Protein AF-A0A377M283-F1 (afdb_monomer_lite)

Secondary structure (DSSP, 8-state):
-PPEEEEEEEEEESTTS-EEEEEEEEEETTTTEEEEEEEEEEEETTEEEEEEEEEETTEEEEEEEEESSS-------

Sequence (77 aa):
MATTHSIGMNGVALDNSALSWNIQQGYGTDGVGYTGTLNGDYKGTYGEVTAGYGYDKHSERLSYGLQGGGSSRMLMA

Structure (mmCIF, N/CA/C/O backbone):
data_AF-A0A377M283-F1
#
_entry.id   AF-A0A377M283-F1
#
loop_
_atom_site.group_PDB
_atom_site.id
_atom_site.type_symbol
_atom_site.label_atom_id
_atom_site.label_alt_id
_atom_site.label_comp_id
_atom_site.label_asym_id
_atom_site.label_entity_id
_atom_site.label_seq_id
_atom_site.pdbx_PDB_ins_code
_atom_site.Cartn_x
_atom_site.Cartn_y
_atom_site.Cartn_z
_atom_site.occupancy
_atom_site.B_iso_or_equiv
_atom_site.auth_seq_id
_atom_site.auth_comp_id
_atom_site.auth_asym_id
_atom_site.auth_atom_id
_atom_site.pdbx_PDB_model_num
ATOM 1 N N . MET A 1 1 ? 15.952 10.586 -22.533 1.00 48.50 1 MET A N 1
ATOM 2 C CA . MET A 1 1 ? 15.232 10.976 -21.302 1.00 48.50 1 MET A CA 1
ATOM 3 C C . MET A 1 1 ? 14.205 9.892 -21.044 1.00 48.50 1 MET A C 1
ATOM 5 O O . MET A 1 1 ? 13.273 9.787 -21.828 1.00 48.50 1 MET A O 1
ATOM 9 N N . ALA A 1 2 ? 14.415 9.039 -20.041 1.00 58.19 2 ALA A N 1
ATOM 10 C CA . ALA A 1 2 ? 13.412 8.042 -19.680 1.00 58.19 2 ALA A CA 1
ATOM 11 C C . ALA A 1 2 ? 12.203 8.776 -19.089 1.00 58.19 2 ALA A C 1
ATOM 13 O O . ALA A 1 2 ? 12.346 9.564 -18.155 1.00 58.19 2 ALA A O 1
AT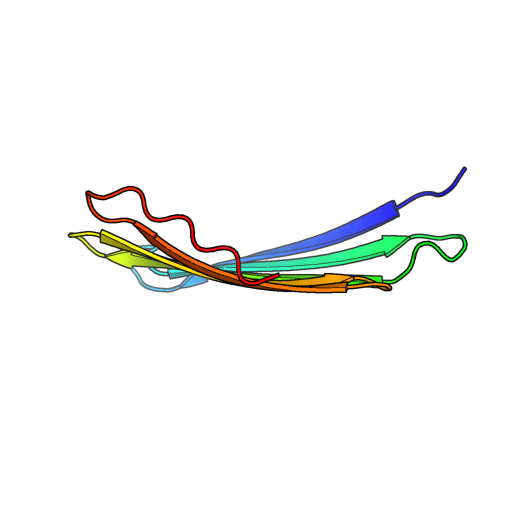OM 14 N N . THR A 1 3 ? 11.036 8.581 -19.689 1.00 69.81 3 THR A N 1
ATOM 15 C CA . THR A 1 3 ? 9.767 9.132 -19.210 1.00 69.81 3 THR A CA 1
ATOM 16 C C . THR A 1 3 ? 9.001 8.000 -18.549 1.00 69.81 3 THR A C 1
ATOM 18 O O . THR A 1 3 ? 8.682 6.994 -19.185 1.00 69.81 3 THR A O 1
ATOM 21 N N . THR A 1 4 ? 8.743 8.143 -17.252 1.00 70.94 4 THR A N 1
ATOM 22 C CA . THR A 1 4 ? 7.921 7.198 -16.496 1.00 70.94 4 THR A CA 1
ATOM 23 C C . THR A 1 4 ? 6.486 7.702 -16.498 1.00 70.94 4 THR A C 1
ATOM 25 O O . THR A 1 4 ? 6.215 8.797 -16.009 1.00 70.94 4 THR A O 1
ATOM 28 N N . HIS A 1 5 ? 5.573 6.914 -17.062 1.00 74.94 5 HIS A N 1
ATOM 29 C CA . HIS A 1 5 ? 4.141 7.191 -17.067 1.00 74.94 5 HIS A CA 1
ATOM 30 C C . HIS A 1 5 ? 3.467 6.278 -16.048 1.00 74.94 5 HIS A C 1
ATOM 32 O O . HIS A 1 5 ? 3.482 5.060 -16.204 1.00 74.94 5 HIS A O 1
ATOM 38 N N . SER A 1 6 ? 2.870 6.857 -15.010 1.00 80.12 6 SER A N 1
ATOM 39 C CA . SER A 1 6 ? 2.167 6.094 -13.978 1.00 80.12 6 SER A CA 1
ATOM 40 C C . SER A 1 6 ? 0.670 6.324 -14.077 1.00 80.12 6 SER A C 1
ATOM 42 O O . SER A 1 6 ? 0.210 7.463 -14.101 1.00 80.12 6 SER A O 1
ATOM 44 N N . ILE A 1 7 ? -0.086 5.232 -14.117 1.00 86.00 7 ILE A N 1
ATOM 45 C CA . ILE A 1 7 ? -1.545 5.235 -14.092 1.00 86.00 7 ILE A CA 1
ATOM 46 C C . ILE A 1 7 ? -1.966 4.610 -12.769 1.00 86.00 7 ILE A C 1
ATOM 48 O O . ILE A 1 7 ? -1.498 3.533 -12.412 1.00 86.00 7 ILE A O 1
ATOM 52 N N . GLY A 1 8 ? -2.838 5.281 -12.022 1.00 88.56 8 GLY A N 1
ATOM 53 C CA . GLY A 1 8 ? -3.362 4.757 -10.767 1.00 88.56 8 GLY A CA 1
ATOM 54 C C . GLY A 1 8 ? -4.869 4.911 -10.673 1.00 88.56 8 GLY A C 1
ATOM 55 O O . GLY A 1 8 ? -5.420 5.908 -11.131 1.00 88.56 8 GLY A O 1
ATOM 56 N N . MET A 1 9 ? -5.513 3.921 -10.065 1.00 90.81 9 MET A N 1
ATOM 57 C CA . MET A 1 9 ? -6.915 3.953 -9.672 1.00 90.81 9 MET A CA 1
ATOM 58 C C . MET A 1 9 ? -7.001 3.803 -8.160 1.00 90.81 9 MET A C 1
ATOM 60 O O . MET A 1 9 ? -6.338 2.947 -7.575 1.00 90.81 9 MET A O 1
ATOM 64 N N . ASN A 1 10 ? -7.827 4.621 -7.527 1.00 90.94 10 ASN A N 1
ATOM 65 C CA . ASN A 1 10 ? -8.129 4.525 -6.109 1.00 90.94 10 ASN A CA 1
ATOM 66 C C . ASN A 1 10 ? -9.642 4.572 -5.904 1.00 90.94 10 ASN A C 1
ATOM 68 O O . ASN A 1 10 ? -10.379 5.165 -6.693 1.00 90.94 10 ASN A O 1
ATOM 72 N N . GLY A 1 11 ? -10.097 3.888 -4.865 1.00 88.81 11 GLY A N 1
ATOM 73 C CA . GLY A 1 11 ? -11.501 3.793 -4.513 1.00 88.81 11 GLY A CA 1
ATOM 74 C C . GLY A 1 11 ? -11.665 3.570 -3.021 1.00 88.81 11 GLY A C 1
ATOM 75 O O . GLY A 1 11 ? -10.760 3.085 -2.344 1.00 88.81 11 GLY A O 1
ATOM 76 N N . VAL A 1 12 ? -12.838 3.934 -2.513 1.00 91.12 12 VAL A N 1
ATOM 77 C CA . VAL A 1 12 ? -13.223 3.698 -1.122 1.00 91.12 12 VAL A CA 1
ATOM 78 C C . VAL A 1 12 ? -14.460 2.812 -1.124 1.00 91.12 12 VAL A C 1
ATOM 80 O O . VAL A 1 12 ? -15.435 3.077 -1.824 1.00 91.12 12 VAL A O 1
ATOM 83 N N . ALA A 1 13 ? -14.379 1.713 -0.394 1.00 79.25 13 ALA A N 1
ATOM 84 C CA . ALA A 1 13 ? -15.444 0.774 -0.118 1.00 79.25 13 ALA A CA 1
ATOM 85 C C . ALA A 1 13 ? -15.958 0.988 1.318 1.00 79.25 13 ALA A C 1
ATOM 87 O O . ALA A 1 13 ? -15.264 1.548 2.168 1.00 79.25 13 ALA A O 1
ATOM 88 N N . LEU A 1 14 ? -17.177 0.499 1.568 1.00 76.19 14 LEU A N 1
ATOM 89 C CA . LEU A 1 14 ? -18.040 0.768 2.731 1.00 76.19 14 LEU A CA 1
ATOM 90 C C . LEU A 1 14 ? -18.699 2.155 2.728 1.00 76.19 14 LEU A C 1
ATOM 92 O O . LEU A 1 14 ? -18.092 3.163 2.386 1.00 76.19 14 LEU A O 1
ATOM 96 N N . ASP A 1 15 ? -19.942 2.185 3.216 1.00 72.75 15 ASP A N 1
ATOM 97 C CA . ASP A 1 15 ? -20.749 3.395 3.446 1.00 72.75 15 ASP A CA 1
ATOM 98 C C . ASP A 1 15 ? -20.019 4.431 4.321 1.00 72.75 15 ASP A C 1
ATOM 100 O O . ASP A 1 15 ? -20.111 5.634 4.101 1.00 72.75 15 ASP A O 1
ATOM 104 N N . ASN A 1 16 ? -19.186 3.959 5.254 1.00 77.75 16 ASN A N 1
ATOM 105 C CA . ASN A 1 16 ? -18.392 4.814 6.130 1.00 77.75 16 ASN A CA 1
ATOM 106 C C . ASN A 1 16 ? -17.020 5.207 5.555 1.00 77.75 16 ASN A C 1
ATOM 108 O O . ASN A 1 16 ? -16.202 5.758 6.283 1.00 77.75 16 ASN A O 1
ATOM 112 N N . SER A 1 17 ? -16.737 4.902 4.280 1.00 82.31 17 SER A N 1
ATOM 113 C CA . SER A 1 17 ? -15.403 5.099 3.682 1.00 82.31 17 SER A CA 1
ATOM 114 C C . SER A 1 17 ? -14.293 4.430 4.505 1.00 82.31 17 SER A C 1
ATOM 116 O O . SER A 1 17 ? -13.184 4.939 4.636 1.00 82.31 17 SER A O 1
ATOM 118 N N . ALA A 1 18 ? -14.635 3.294 5.113 1.00 83.56 18 ALA A N 1
ATOM 119 C CA . ALA A 1 18 ? -13.795 2.592 6.070 1.00 83.56 18 ALA A CA 1
ATOM 120 C C . ALA A 1 18 ? -12.812 1.625 5.398 1.00 83.56 18 ALA A C 1
ATOM 122 O O . ALA A 1 18 ? -11.970 1.074 6.090 1.00 83.56 18 ALA A O 1
ATOM 123 N N . LEU A 1 19 ? -12.895 1.389 4.087 1.00 88.00 19 LEU A N 1
ATOM 124 C CA . LEU A 1 19 ? -11.944 0.547 3.361 1.00 88.00 19 LEU A CA 1
ATOM 125 C C . LEU A 1 19 ? -11.459 1.281 2.112 1.00 88.00 19 LEU A C 1
ATOM 127 O O . LEU A 1 19 ? -12.178 1.293 1.118 1.00 88.00 19 LEU A O 1
ATOM 131 N N . SER A 1 20 ? -10.263 1.855 2.107 1.00 92.06 20 SER A N 1
ATOM 132 C CA . SER A 1 20 ? -9.685 2.405 0.878 1.00 92.06 20 SER A CA 1
ATOM 133 C C . SER A 1 20 ? -8.783 1.383 0.204 1.00 92.06 20 SER A C 1
ATOM 135 O O . SER A 1 20 ? -8.158 0.530 0.830 1.00 92.06 20 SER A O 1
ATOM 137 N N . TRP A 1 21 ? -8.752 1.427 -1.118 1.00 91.31 21 TRP A N 1
ATOM 138 C CA . TRP A 1 21 ? -7.875 0.594 -1.917 1.00 91.31 21 TRP A CA 1
ATOM 139 C C . TRP A 1 21 ? -7.333 1.413 -3.075 1.00 91.31 21 TRP A C 1
ATOM 141 O O . TRP A 1 21 ? -8.025 2.243 -3.670 1.00 91.31 21 TRP A O 1
ATOM 151 N N . ASN A 1 22 ? -6.070 1.185 -3.401 1.00 91.69 22 ASN A N 1
ATOM 152 C CA . ASN A 1 22 ? -5.423 1.839 -4.516 1.00 91.69 22 ASN A CA 1
ATOM 153 C C . ASN A 1 22 ? -4.537 0.868 -5.278 1.00 91.69 22 ASN A C 1
ATOM 155 O O . ASN A 1 22 ? -3.785 0.083 -4.707 1.00 91.69 22 ASN A O 1
ATOM 159 N N . ILE A 1 23 ? -4.584 0.979 -6.594 1.00 90.38 23 ILE A N 1
ATOM 160 C CA . ILE A 1 23 ? -3.725 0.236 -7.499 1.00 90.38 23 ILE A CA 1
ATOM 161 C C . ILE A 1 23 ? -3.023 1.253 -8.376 1.00 90.38 23 ILE A C 1
ATOM 163 O O . ILE A 1 23 ? -3.663 2.125 -8.958 1.00 90.38 23 ILE A O 1
ATOM 167 N N . GLN A 1 24 ? -1.706 1.153 -8.471 1.00 89.56 24 GLN A N 1
ATOM 168 C CA . GLN A 1 24 ? -0.902 2.017 -9.311 1.00 89.56 24 GLN A CA 1
ATOM 169 C C . GLN A 1 24 ? 0.038 1.174 -10.158 1.00 89.56 24 GLN A C 1
ATOM 171 O O . GLN A 1 24 ? 0.828 0.387 -9.643 1.00 89.56 24 GLN A O 1
ATOM 176 N N . GLN A 1 25 ? -0.068 1.359 -11.468 1.00 85.25 25 GLN A N 1
ATOM 177 C CA . GLN A 1 25 ? 0.742 0.704 -12.474 1.00 85.25 25 GLN A CA 1
ATOM 178 C C . GLN A 1 25 ? 1.619 1.750 -13.170 1.00 85.25 25 GLN A C 1
ATOM 180 O O . GLN A 1 25 ? 1.126 2.650 -13.852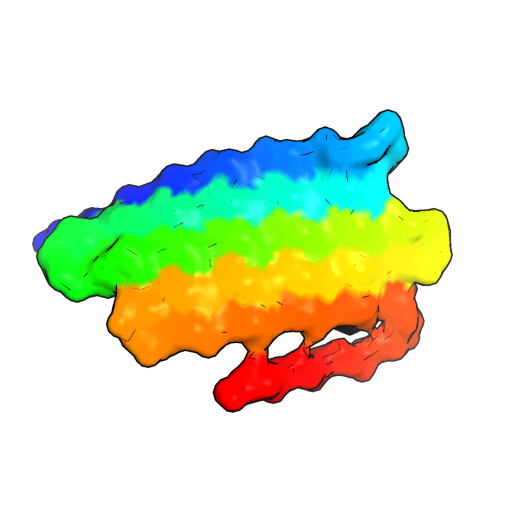 1.00 85.25 25 GLN A O 1
ATOM 185 N N . GLY A 1 26 ? 2.929 1.649 -12.970 1.00 83.62 26 GLY A N 1
ATOM 186 C CA . GLY A 1 26 ? 3.945 2.466 -13.620 1.00 83.62 26 GLY A CA 1
ATOM 187 C C . GLY A 1 26 ? 4.505 1.778 -14.860 1.00 83.62 26 GLY A C 1
ATOM 188 O O . GLY A 1 26 ? 4.854 0.600 -14.817 1.00 83.62 26 GLY A O 1
ATOM 189 N N . TYR A 1 27 ? 4.619 2.515 -15.964 1.00 68.62 27 TYR A N 1
ATOM 190 C CA . TYR A 1 27 ? 5.287 2.076 -17.186 1.00 68.62 27 TYR A CA 1
ATOM 191 C C . TYR A 1 27 ? 6.408 3.057 -17.550 1.00 68.62 27 TYR A C 1
ATOM 193 O O . TYR A 1 27 ? 6.155 4.216 -17.888 1.00 68.62 27 TYR A O 1
ATOM 201 N N . GLY A 1 28 ? 7.660 2.604 -17.460 1.00 65.38 28 GLY A N 1
ATOM 202 C CA . GLY A 1 28 ? 8.833 3.379 -17.868 1.00 65.38 28 GLY A CA 1
ATOM 203 C C . GLY A 1 28 ? 9.340 2.976 -19.252 1.00 65.38 28 GLY A C 1
ATOM 204 O O . GLY A 1 28 ? 9.718 1.820 -19.465 1.00 65.38 28 GLY A O 1
ATOM 205 N N . THR A 1 29 ? 9.386 3.931 -20.183 1.00 55.78 29 THR A N 1
ATOM 206 C CA . THR A 1 29 ? 10.026 3.751 -21.498 1.00 55.78 29 THR A CA 1
ATOM 207 C C . THR A 1 29 ? 11.554 3.706 -21.316 1.00 55.78 29 THR A C 1
ATOM 209 O O . THR A 1 29 ? 12.075 4.423 -20.464 1.00 55.78 29 THR A O 1
ATOM 212 N N . ASP A 1 30 ? 12.257 2.862 -22.085 1.00 54.09 30 ASP A N 1
ATOM 213 C CA . ASP A 1 30 ? 13.705 2.547 -21.992 1.00 54.09 30 ASP A CA 1
ATOM 214 C C . ASP A 1 30 ? 14.125 1.553 -20.890 1.00 54.09 30 ASP A C 1
ATOM 216 O O . ASP A 1 30 ? 15.050 1.774 -20.114 1.00 54.09 30 ASP A O 1
ATOM 220 N N . GLY A 1 31 ? 13.460 0.396 -20.811 1.00 53.22 31 GLY A N 1
ATOM 221 C CA . GLY A 1 31 ? 13.975 -0.738 -20.027 1.00 53.22 31 GLY A CA 1
ATOM 222 C C . GLY A 1 31 ? 13.818 -0.616 -18.506 1.00 53.22 31 GLY A C 1
ATOM 223 O O . GLY A 1 31 ? 14.027 -1.611 -17.813 1.00 53.22 31 GLY A O 1
ATOM 224 N N . VAL A 1 32 ? 13.330 0.524 -18.010 1.00 58.00 32 VAL A N 1
ATOM 225 C CA . VAL A 1 32 ? 13.079 0.827 -16.586 1.00 58.00 32 VAL A CA 1
ATOM 226 C C . VAL A 1 32 ? 12.073 -0.145 -15.950 1.00 58.00 32 VAL A C 1
ATOM 228 O O . VAL A 1 32 ? 12.199 -0.493 -14.782 1.00 58.00 32 VAL A O 1
ATOM 231 N N . GLY A 1 33 ? 11.159 -0.703 -16.749 1.00 59.53 33 GLY A N 1
ATOM 232 C CA . GLY A 1 33 ? 10.265 -1.776 -16.323 1.00 59.53 33 GLY A CA 1
ATOM 233 C C . GLY A 1 33 ? 8.864 -1.340 -15.960 1.00 59.53 33 GLY A C 1
ATOM 234 O O . GLY A 1 33 ? 8.553 -0.154 -15.902 1.00 59.53 33 GLY A O 1
ATOM 235 N N . TYR A 1 34 ? 8.016 -2.349 -15.798 1.00 71.19 34 TYR A N 1
ATOM 236 C CA . TYR A 1 34 ? 6.659 -2.209 -15.300 1.00 71.19 34 TYR A CA 1
ATOM 237 C C . TYR A 1 34 ? 6.692 -2.387 -13.787 1.00 71.19 34 TYR A C 1
ATOM 239 O O . TYR A 1 34 ? 7.309 -3.328 -13.282 1.00 71.19 34 TYR A O 1
ATOM 247 N N . THR A 1 35 ? 6.057 -1.461 -13.084 1.00 79.19 35 THR A N 1
ATOM 248 C CA . THR A 1 35 ? 5.929 -1.488 -11.631 1.00 79.19 35 THR A CA 1
ATOM 249 C C . THR A 1 35 ? 4.451 -1.526 -11.292 1.00 79.19 35 THR A C 1
ATOM 251 O O . THR A 1 35 ? 3.640 -0.837 -11.912 1.00 79.19 35 THR A O 1
ATOM 254 N N . GLY A 1 36 ? 4.072 -2.391 -10.363 1.00 85.69 36 GLY A N 1
ATOM 255 C CA . GLY A 1 36 ? 2.687 -2.593 -9.969 1.00 85.69 36 GLY A CA 1
ATOM 256 C C . GLY A 1 36 ? 2.593 -2.562 -8.461 1.00 85.69 36 GLY A C 1
ATOM 257 O O . GLY A 1 36 ? 3.183 -3.398 -7.788 1.00 85.69 36 GLY A O 1
ATOM 258 N N . THR A 1 37 ? 1.847 -1.606 -7.923 1.00 87.62 37 THR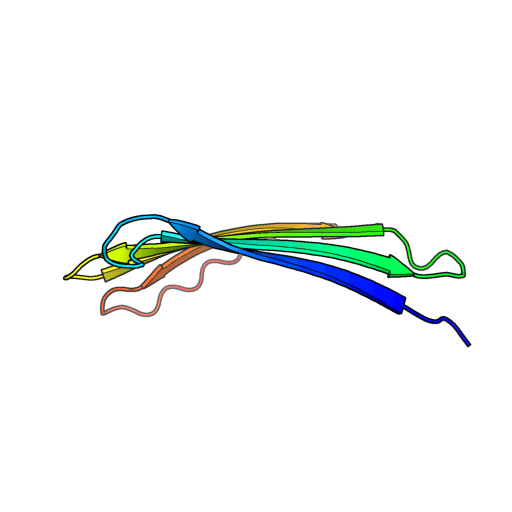 A N 1
ATOM 259 C CA . THR A 1 37 ? 1.595 -1.516 -6.485 1.00 87.62 37 THR A CA 1
ATOM 260 C C . THR A 1 37 ? 0.107 -1.578 -6.215 1.00 87.62 37 THR A C 1
ATOM 262 O O . THR A 1 37 ? -0.695 -0.919 -6.874 1.00 87.62 37 THR A O 1
ATOM 265 N N . LEU A 1 38 ? -0.265 -2.389 -5.239 1.00 90.00 38 LEU A N 1
ATOM 266 C CA . LEU A 1 38 ? -1.617 -2.563 -4.752 1.00 90.00 38 LEU A CA 1
ATOM 267 C C . LEU A 1 38 ? -1.586 -2.327 -3.252 1.00 90.00 38 LEU A C 1
ATOM 269 O O . LEU A 1 38 ? -0.810 -2.957 -2.547 1.00 90.00 38 LEU A O 1
ATOM 273 N N . ASN A 1 39 ? -2.408 -1.412 -2.762 1.00 90.75 39 ASN A N 1
ATOM 274 C CA . ASN A 1 39 ? -2.525 -1.130 -1.341 1.00 90.75 39 ASN A CA 1
ATOM 275 C C . ASN A 1 39 ? -3.999 -1.134 -0.952 1.00 90.75 39 ASN A C 1
ATOM 277 O O . ASN A 1 39 ? -4.860 -0.753 -1.744 1.00 90.75 39 ASN A O 1
ATOM 281 N N . GLY A 1 40 ? -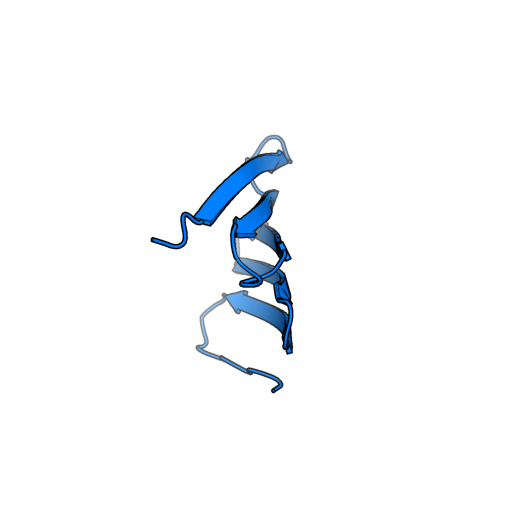4.273 -1.591 0.258 1.00 91.75 40 GLY A N 1
ATOM 282 C CA . GLY A 1 40 ? -5.575 -1.589 0.890 1.00 91.75 40 GLY A CA 1
ATOM 283 C C . GLY A 1 40 ? -5.428 -1.156 2.340 1.00 91.75 40 GLY A C 1
ATOM 284 O O . GLY A 1 40 ? -4.594 -1.685 3.074 1.00 91.75 40 GLY A O 1
ATOM 285 N N . ASP A 1 41 ? -6.241 -0.200 2.750 1.00 90.25 41 ASP A N 1
ATOM 286 C CA . ASP A 1 41 ? -6.340 0.286 4.115 1.00 90.25 41 ASP A CA 1
ATOM 287 C C . ASP A 1 41 ? -7.770 0.130 4.617 1.00 90.25 41 ASP A C 1
ATOM 289 O O . ASP A 1 41 ? -8.736 0.390 3.913 1.00 90.25 41 ASP A O 1
ATOM 293 N N . TYR A 1 42 ? -7.905 -0.338 5.847 1.00 87.56 42 TYR A N 1
ATOM 294 C CA . TYR A 1 42 ? -9.162 -0.533 6.534 1.00 87.56 42 TYR A CA 1
ATOM 295 C C . TYR A 1 42 ? -9.150 0.253 7.839 1.00 87.56 42 TYR A C 1
ATOM 297 O O . TYR A 1 42 ? -8.410 -0.068 8.769 1.00 87.56 42 TYR A O 1
ATOM 305 N N . LYS A 1 43 ? -9.994 1.274 7.923 1.00 87.38 43 LYS A N 1
ATOM 306 C CA . LYS A 1 43 ? -10.141 2.176 9.056 1.00 87.38 43 LYS A CA 1
ATOM 307 C C . LYS A 1 43 ? -11.366 1.786 9.880 1.00 87.38 43 LYS A C 1
ATOM 309 O O . LYS A 1 43 ? -12.504 2.077 9.524 1.00 87.38 43 LYS A O 1
ATOM 314 N N . GLY A 1 44 ? -11.130 1.127 11.008 1.00 82.19 44 GLY A N 1
ATOM 315 C CA . GLY A 1 44 ? -12.147 0.888 12.026 1.00 82.19 44 GLY A CA 1
ATOM 316 C C . GLY A 1 44 ? -12.244 2.043 13.024 1.00 82.19 44 GLY A C 1
ATOM 317 O O . GLY A 1 44 ? -11.357 2.887 13.131 1.00 82.19 44 GLY A O 1
ATOM 318 N N . THR A 1 45 ? -13.302 2.047 13.835 1.00 81.00 45 THR A N 1
ATOM 319 C CA . THR A 1 45 ? -13.528 3.053 14.892 1.00 81.00 45 THR A CA 1
ATOM 320 C C . THR A 1 45 ? -12.417 3.089 15.952 1.00 81.00 45 THR A C 1
ATOM 322 O O . THR A 1 45 ? -12.194 4.121 16.576 1.00 81.00 45 THR A O 1
ATOM 325 N N . TYR A 1 46 ? -11.713 1.970 16.151 1.00 72.88 46 TYR A N 1
ATOM 326 C CA . TYR A 1 46 ? -10.704 1.795 17.204 1.00 72.88 46 TYR A CA 1
ATOM 327 C C . TYR A 1 46 ? -9.278 1.570 16.674 1.00 72.88 46 TYR A C 1
ATOM 329 O O . TYR A 1 46 ? -8.356 1.397 17.469 1.00 72.88 46 TYR A O 1
ATOM 337 N N . GLY A 1 47 ? -9.072 1.561 15.354 1.00 79.19 47 GLY A N 1
ATOM 338 C CA . GLY A 1 47 ? -7.759 1.306 14.760 1.00 79.19 47 GLY A CA 1
ATOM 339 C C . GLY A 1 47 ? -7.803 1.160 13.244 1.00 79.19 47 GLY A C 1
ATOM 340 O O . GLY A 1 47 ? -8.869 0.986 12.657 1.00 79.19 47 GLY A O 1
ATOM 341 N N . GLU A 1 48 ? -6.633 1.219 12.618 1.00 85.81 48 GLU A N 1
ATOM 342 C CA . GLU A 1 48 ? -6.468 1.099 11.170 1.00 85.81 48 GLU A CA 1
ATOM 343 C C . GLU A 1 48 ? -5.576 -0.096 10.834 1.00 85.81 48 GLU A C 1
ATOM 345 O O . GLU A 1 48 ? -4.601 -0.391 11.524 1.00 85.81 48 GLU A O 1
ATOM 350 N N . VAL A 1 49 ? -5.914 -0.802 9.766 1.00 87.25 49 VAL A N 1
ATOM 351 C CA . VAL A 1 49 ? -5.148 -1.922 9.232 1.00 87.25 49 VAL A CA 1
ATOM 352 C C . VAL A 1 49 ? -4.776 -1.581 7.806 1.00 87.25 49 VAL A C 1
ATOM 354 O O . VAL A 1 49 ? -5.617 -1.158 7.035 1.00 87.25 49 VAL A O 1
ATOM 357 N N . THR A 1 50 ? -3.526 -1.781 7.438 1.00 88.00 50 THR A N 1
ATOM 358 C CA . THR A 1 50 ? -3.001 -1.496 6.108 1.00 88.00 50 THR A CA 1
ATOM 359 C C . THR A 1 50 ? -2.293 -2.731 5.583 1.00 88.00 50 THR A C 1
ATOM 361 O O . THR A 1 50 ? -1.576 -3.422 6.309 1.00 88.00 50 THR A O 1
ATOM 364 N N . ALA A 1 51 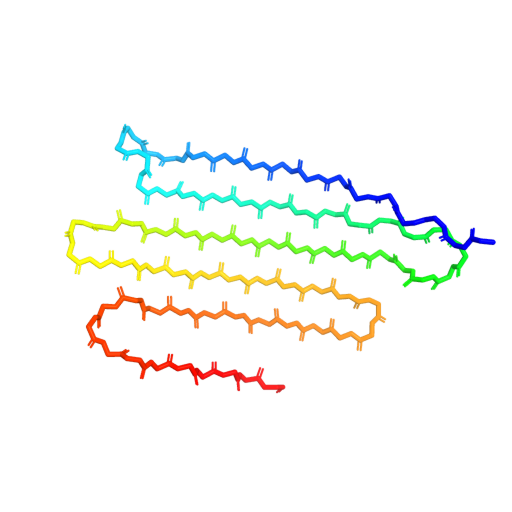? -2.500 -3.025 4.313 1.00 89.06 51 ALA A N 1
ATOM 365 C CA . ALA A 1 51 ? -1.832 -4.081 3.586 1.00 89.06 51 ALA A CA 1
ATOM 366 C C . ALA A 1 51 ? -1.452 -3.545 2.210 1.00 89.06 51 ALA A C 1
ATOM 368 O O . ALA A 1 51 ? -2.221 -2.845 1.563 1.00 89.06 51 ALA A O 1
ATOM 369 N N . GLY A 1 52 ? -0.253 -3.860 1.760 1.00 88.94 52 GLY A N 1
ATOM 370 C CA . GLY A 1 52 ? 0.286 -3.411 0.494 1.00 88.94 52 GLY A CA 1
ATOM 371 C C . GLY A 1 52 ? 1.153 -4.487 -0.124 1.00 88.94 52 GLY A C 1
ATOM 372 O O . GLY A 1 52 ? 1.876 -5.205 0.560 1.00 88.94 52 GLY A O 1
ATOM 373 N N . TYR A 1 53 ? 1.087 -4.604 -1.435 1.00 85.25 53 TYR A N 1
ATOM 374 C CA . TYR A 1 53 ? 1.958 -5.447 -2.222 1.00 85.25 53 TYR A CA 1
ATOM 375 C C . TYR A 1 53 ? 2.420 -4.650 -3.431 1.00 85.25 53 TYR A C 1
ATOM 377 O O . TYR A 1 53 ? 1.615 -4.175 -4.229 1.00 85.25 53 TYR A O 1
ATOM 385 N N . GLY A 1 54 ? 3.727 -4.467 -3.531 1.00 86.75 54 GLY A N 1
ATOM 386 C CA . GLY A 1 54 ? 4.379 -3.851 -4.669 1.00 86.75 54 GLY A CA 1
ATOM 387 C C . GLY A 1 54 ? 5.301 -4.852 -5.328 1.00 86.75 54 GLY A C 1
ATOM 388 O O . GLY A 1 54 ? 5.994 -5.594 -4.642 1.00 86.75 54 GLY A O 1
ATOM 389 N N . TYR A 1 55 ? 5.331 -4.860 -6.648 1.00 77.88 55 TYR A N 1
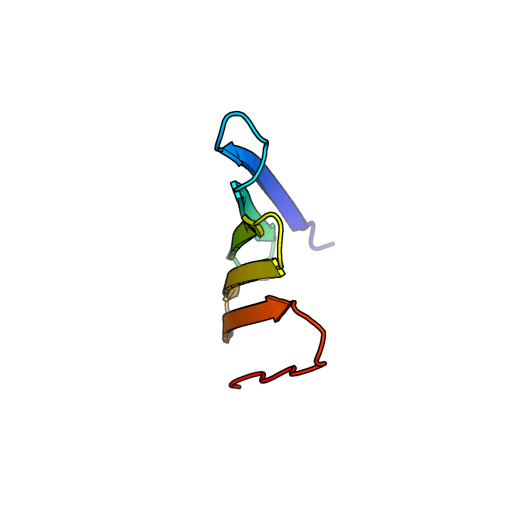ATOM 390 C CA . TYR A 1 55 ? 6.380 -5.525 -7.392 1.00 77.88 55 TYR A CA 1
ATOM 391 C C . TYR A 1 55 ? 6.952 -4.560 -8.425 1.00 77.88 55 TYR A C 1
ATOM 393 O O . TYR A 1 55 ? 6.238 -3.811 -9.097 1.00 77.88 55 TYR A O 1
ATOM 401 N N . ASP A 1 56 ? 8.266 -4.599 -8.546 1.00 78.81 56 ASP A N 1
ATOM 402 C CA . ASP A 1 56 ? 9.054 -3.848 -9.501 1.00 78.81 56 ASP A CA 1
ATOM 403 C C . ASP A 1 56 ? 9.918 -4.835 -10.292 1.00 78.81 56 ASP A C 1
ATOM 405 O O . ASP A 1 56 ? 10.105 -5.986 -9.898 1.00 78.81 56 ASP A O 1
ATOM 409 N N . LYS A 1 57 ? 10.517 -4.386 -11.399 1.00 70.00 57 LYS A N 1
ATOM 410 C CA . LYS A 1 57 ? 11.319 -5.241 -12.296 1.00 70.00 57 LYS A CA 1
ATOM 411 C C . LYS A 1 57 ? 12.470 -6.013 -11.626 1.00 70.00 57 LYS A C 1
ATOM 413 O O . LYS A 1 57 ? 13.043 -6.899 -12.254 1.00 70.00 57 LYS A O 1
ATOM 418 N N . HIS A 1 58 ? 12.849 -5.633 -10.408 1.00 73.69 58 HIS A N 1
ATOM 419 C CA . HIS A 1 58 ? 13.990 -6.177 -9.679 1.00 73.69 58 HIS A CA 1
ATOM 420 C C . HIS A 1 58 ? 13.637 -6.702 -8.279 1.00 73.69 58 HIS A C 1
ATOM 422 O O . HIS A 1 58 ? 14.461 -7.375 -7.669 1.00 73.69 58 HIS A O 1
ATOM 428 N N . SER A 1 59 ? 12.460 -6.378 -7.735 1.00 71.19 59 SER A N 1
ATOM 429 C CA . SER A 1 59 ? 12.152 -6.661 -6.333 1.00 71.19 59 SER A CA 1
ATOM 430 C C . SER A 1 59 ? 10.650 -6.720 -6.092 1.00 71.19 59 SER A C 1
ATOM 432 O O . SER A 1 59 ? 9.887 -5.953 -6.673 1.00 71.19 59 SER A O 1
ATOM 434 N N . GLU A 1 60 ? 10.240 -7.624 -5.213 1.00 85.00 60 GLU A N 1
ATOM 435 C CA . GLU A 1 60 ? 8.869 -7.764 -4.746 1.00 85.00 60 GLU A CA 1
ATOM 436 C C . GLU A 1 60 ? 8.834 -7.379 -3.272 1.00 85.00 60 GLU A C 1
ATOM 438 O O . GLU A 1 60 ? 9.666 -7.817 -2.480 1.00 85.00 60 GLU A O 1
ATOM 443 N N . ARG A 1 61 ? 7.873 -6.544 -2.895 1.00 81.25 61 ARG A N 1
ATOM 444 C CA . ARG A 1 61 ? 7.734 -6.020 -1.546 1.00 81.25 61 ARG A CA 1
ATOM 445 C C . ARG A 1 61 ? 6.310 -6.186 -1.060 1.00 81.25 61 ARG A C 1
ATOM 447 O O . ARG A 1 61 ? 5.399 -5.464 -1.460 1.00 81.25 61 ARG A O 1
ATOM 454 N N . LEU A 1 62 ? 6.146 -7.095 -0.112 1.00 84.81 62 LEU A N 1
ATOM 455 C CA . LEU A 1 62 ? 4.929 -7.210 0.674 1.00 84.81 62 LEU A CA 1
ATOM 456 C C . LEU A 1 62 ? 5.057 -6.323 1.920 1.00 84.81 62 LEU A C 1
ATOM 458 O O . LEU A 1 62 ? 6.099 -6.268 2.566 1.00 84.81 62 LEU A O 1
ATOM 462 N N . SER A 1 63 ? 4.014 -5.571 2.237 1.00 82.00 63 SER A N 1
ATOM 463 C CA . SER A 1 63 ? 3.941 -4.681 3.392 1.00 82.00 63 SER A CA 1
ATOM 464 C C . SER A 1 63 ? 2.602 -4.871 4.086 1.00 82.00 63 SER A C 1
ATOM 466 O O . SER A 1 63 ? 1.560 -4.987 3.456 1.00 82.00 63 SER A O 1
ATOM 468 N N . TYR A 1 64 ? 2.617 -4.912 5.404 1.00 81.31 64 TYR A N 1
ATOM 469 C CA . TYR A 1 64 ? 1.417 -5.034 6.218 1.00 81.31 64 TYR A CA 1
ATOM 470 C C . TYR A 1 64 ? 1.675 -4.285 7.517 1.00 81.31 64 TYR A C 1
ATOM 472 O O . TYR A 1 64 ? 2.767 -4.353 8.084 1.00 81.31 64 TYR A O 1
ATOM 480 N N . GLY A 1 65 ? 0.693 -3.514 7.956 1.00 81.69 65 GLY A N 1
ATOM 481 C CA . GLY A 1 65 ? 0.823 -2.610 9.084 1.00 81.69 65 GLY A CA 1
ATOM 482 C C . GLY A 1 65 ? -0.497 -2.478 9.811 1.00 81.69 65 GLY A C 1
ATOM 483 O O . GLY A 1 65 ? -1.536 -2.260 9.205 1.00 81.69 65 GLY A O 1
ATOM 484 N N . LEU A 1 66 ? -0.457 -2.590 11.127 1.00 80.94 66 LEU A N 1
ATOM 485 C CA . LEU A 1 66 ? -1.597 -2.345 11.996 1.00 80.94 66 LEU A CA 1
ATOM 486 C C . LEU A 1 66 ? -1.272 -1.065 12.761 1.00 80.94 66 LEU A C 1
ATOM 488 O O . LEU A 1 66 ? -0.236 -0.992 13.423 1.00 80.94 66 LEU A O 1
ATOM 492 N N . GLN A 1 67 ? -2.107 -0.040 12.639 1.00 69.88 67 GLN A N 1
ATOM 493 C CA . GLN A 1 67 ? -1.942 1.221 13.343 1.00 69.88 67 GLN A CA 1
ATOM 494 C C . GLN A 1 67 ? -2.991 1.333 14.451 1.00 69.88 67 GLN A C 1
ATOM 496 O O . GLN A 1 67 ? -4.164 1.627 14.231 1.00 69.88 67 GLN A O 1
ATOM 501 N N . GLY A 1 68 ? -2.523 1.093 15.672 1.00 60.59 68 GLY A N 1
ATOM 502 C CA . GLY A 1 68 ? -3.256 1.301 16.912 1.00 60.59 68 GLY A CA 1
ATOM 503 C C . GLY A 1 68 ? -2.256 1.464 18.050 1.00 60.59 68 GLY A C 1
ATOM 504 O O . GLY A 1 68 ? -1.626 0.494 18.450 1.00 60.59 68 GLY A O 1
ATOM 505 N N . GLY A 1 69 ? -2.047 2.699 18.516 1.00 51.19 69 GLY A N 1
ATOM 506 C CA . GLY A 1 69 ? -1.330 3.053 19.755 1.00 51.19 69 GLY A CA 1
ATOM 507 C C . GLY A 1 69 ? 0.152 2.661 19.925 1.00 51.19 69 GLY A C 1
ATOM 508 O O . GLY A 1 69 ? 0.803 3.217 20.803 1.00 51.19 69 GLY A O 1
ATOM 509 N N . GLY A 1 70 ? 0.719 1.758 19.123 1.00 48.41 70 GLY A N 1
ATOM 510 C CA . GLY A 1 70 ? 2.077 1.245 19.304 1.00 48.41 70 GLY A CA 1
ATOM 511 C C . GLY A 1 70 ? 2.819 1.138 17.981 1.00 48.41 70 GLY A C 1
ATOM 512 O O . GLY A 1 70 ? 2.482 0.329 17.123 1.00 48.41 70 GLY A O 1
ATOM 513 N N . SER A 1 71 ? 3.843 1.964 17.810 1.00 55.84 71 SER A N 1
ATOM 514 C CA . SER A 1 71 ? 4.770 1.933 16.682 1.00 55.84 71 SER A CA 1
ATOM 515 C C . SER A 1 71 ? 5.353 0.528 16.500 1.00 55.84 71 SER A C 1
ATOM 517 O O . SER A 1 71 ? 6.140 0.074 17.324 1.00 55.84 71 SER A O 1
ATOM 519 N N . SER A 1 72 ? 4.995 -0.184 15.433 1.00 48.06 72 SER A N 1
ATOM 520 C CA . SER A 1 72 ? 5.635 -1.456 15.075 1.00 48.06 72 SER A CA 1
ATOM 521 C C . SER A 1 72 ? 5.781 -1.533 13.562 1.00 48.06 72 SER A C 1
ATOM 523 O O . SER A 1 72 ? 4.854 -1.863 12.833 1.00 48.06 72 SER A O 1
ATOM 525 N N . ARG A 1 73 ? 6.965 -1.137 13.086 1.00 59.59 73 ARG A N 1
ATOM 526 C CA . ARG A 1 73 ? 7.370 -1.200 11.679 1.00 59.59 73 ARG A CA 1
ATOM 527 C C . ARG A 1 73 ? 8.165 -2.493 11.524 1.00 59.59 73 ARG A C 1
ATOM 529 O O . ARG A 1 73 ? 9.311 -2.536 11.956 1.00 59.59 73 ARG A O 1
ATOM 536 N N . MET A 1 74 ? 7.573 -3.538 10.956 1.00 52.19 74 MET A N 1
ATOM 537 C CA . MET A 1 74 ? 8.307 -4.752 10.595 1.00 52.19 74 MET A CA 1
ATOM 538 C C . MET A 1 74 ? 8.342 -4.833 9.066 1.00 52.19 74 MET A C 1
ATOM 540 O O . MET A 1 74 ? 7.351 -5.181 8.434 1.00 52.19 74 MET A O 1
ATOM 544 N N . LEU A 1 75 ? 9.462 -4.405 8.471 1.00 51.16 75 LEU A N 1
ATOM 545 C CA . LEU A 1 75 ? 9.768 -4.668 7.066 1.00 51.16 75 LEU A CA 1
ATOM 546 C C . LEU A 1 75 ? 10.368 -6.075 6.996 1.00 51.16 75 LEU A C 1
ATOM 548 O O . LEU A 1 75 ? 11.446 -6.289 7.548 1.00 51.16 75 LEU A O 1
ATOM 552 N N . MET A 1 76 ? 9.699 -7.012 6.329 1.00 50.22 76 MET A N 1
ATOM 553 C CA . MET A 1 76 ? 10.366 -8.225 5.855 1.00 50.22 76 MET A CA 1
ATOM 554 C C . MET A 1 76 ? 11.023 -7.862 4.514 1.00 50.22 76 MET A C 1
ATOM 556 O O . MET A 1 76 ? 10.331 -7.367 3.622 1.00 50.22 76 MET A O 1
ATOM 560 N N . ALA A 1 77 ? 12.350 -7.988 4.442 1.00 42.22 77 ALA A N 1
ATOM 561 C CA . ALA A 1 77 ? 13.158 -7.752 3.243 1.00 42.22 77 ALA A CA 1
ATOM 562 C C . ALA A 1 77 ? 13.214 -8.999 2.357 1.00 42.22 77 ALA A C 1
ATOM 564 O O . ALA A 1 77 ? 13.152 -10.112 2.931 1.00 42.22 77 ALA A O 1
#

InterPro domains:
  IPR000015 Outer membrane usher protein [PF00577] (3-69)

pLDDT: mean 76.14, std 13.87, range [42.22, 92.06]

Organism: Enterobacter cloacae (NCBI:txid550)

Foldseek 3Di:
DKDKDKDKDKDADDPVSQKIKMWMWIDIPPPQFIKIKIKMKGHDPQWIKIWMWIDGPVDTFTAIDTDHDDDDGDGDD

Radius of gyration: 15.14 Å; chains: 1; bounding box: 36×19×42 Å